Protein AF-A0A967SZ24-F1 (afdb_monomer_lite)

pLDDT: mean 85.15, std 14.51, range [48.31, 98.75]

Radius of gyration: 16.18 Å; chains: 1; bounding box: 29×24×42 Å

Structure (mmCIF, N/CA/C/O backbone):
data_AF-A0A967SZ24-F1
#
_entry.id   AF-A0A967SZ24-F1
#
loop_
_atom_site.group_PDB
_atom_site.id
_atom_site.type_symbol
_atom_site.label_atom_id
_atom_site.label_alt_id
_atom_site.label_comp_id
_atom_site.label_asym_id
_atom_site.label_entity_id
_atom_site.label_seq_id
_atom_site.pdbx_PDB_ins_code
_atom_site.Cartn_x
_atom_site.Cartn_y
_atom_site.Cartn_z
_atom_site.occupancy
_atom_site.B_iso_or_equiv
_atom_site.auth_seq_id
_atom_site.auth_comp_id
_atom_site.auth_asym_id
_atom_site.auth_atom_id
_atom_site.pdbx_PDB_model_num
ATOM 1 N N . GLU A 1 1 ? 3.840 12.439 -0.087 1.00 59.44 1 GLU A N 1
ATOM 2 C CA . GLU A 1 1 ? 4.090 11.990 1.298 1.00 59.44 1 GLU A CA 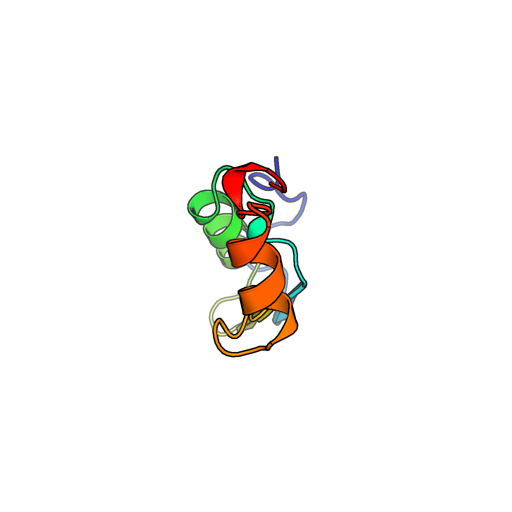1
ATOM 3 C C . GLU A 1 1 ? 2.863 11.252 1.834 1.00 59.44 1 GLU A C 1
ATOM 5 O O . GLU A 1 1 ? 2.012 11.844 2.480 1.00 59.44 1 GLU A O 1
ATOM 10 N N . PHE A 1 2 ? 2.719 9.958 1.538 1.00 70.12 2 PHE A N 1
ATOM 11 C CA . PHE A 1 2 ? 1.608 9.147 2.068 1.00 70.12 2 PHE A CA 1
ATOM 12 C C . PHE A 1 2 ? 1.898 8.605 3.478 1.00 70.12 2 PHE A C 1
ATOM 14 O O . PHE A 1 2 ? 1.273 7.651 3.925 1.00 70.12 2 PHE A O 1
ATOM 21 N N . ASN A 1 3 ? 2.850 9.232 4.170 1.00 74.00 3 ASN A N 1
ATOM 22 C CA . ASN A 1 3 ? 3.381 8.805 5.460 1.00 74.00 3 ASN A CA 1
ATOM 23 C C . ASN A 1 3 ? 2.518 9.286 6.639 1.00 74.00 3 ASN A C 1
ATOM 25 O O . ASN A 1 3 ? 2.873 9.038 7.785 1.00 74.00 3 ASN A O 1
ATOM 29 N N . ASN A 1 4 ? 1.429 10.017 6.371 1.00 87.12 4 ASN A N 1
ATOM 30 C CA . ASN A 1 4 ? 0.541 10.535 7.405 1.00 87.12 4 ASN A CA 1
ATOM 31 C C . ASN A 1 4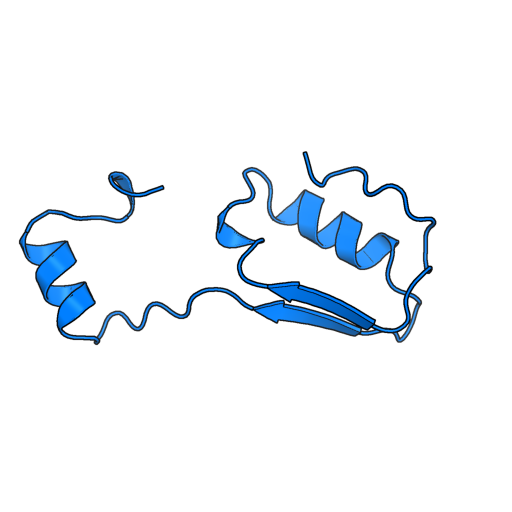 ? -0.871 10.749 6.845 1.00 87.12 4 ASN A C 1
ATOM 33 O O . ASN A 1 4 ? -1.315 11.871 6.589 1.00 87.12 4 ASN A O 1
ATOM 37 N N . LEU A 1 5 ? -1.571 9.647 6.573 1.00 92.12 5 LEU A N 1
ATOM 38 C CA . LEU A 1 5 ? -2.949 9.737 6.098 1.00 92.12 5 LEU A CA 1
ATOM 39 C C . LEU A 1 5 ? -3.836 10.356 7.197 1.00 92.12 5 LEU A C 1
ATOM 41 O O . LEU A 1 5 ? -3.685 9.985 8.365 1.00 92.12 5 LEU A O 1
ATOM 45 N N . PRO A 1 6 ? -4.794 11.246 6.860 1.00 95.25 6 PRO A N 1
ATOM 46 C CA . PRO A 1 6 ? -5.617 11.984 7.827 1.00 95.25 6 PRO A CA 1
ATOM 47 C C . PRO A 1 6 ? -6.730 11.117 8.445 1.00 95.25 6 PRO A C 1
ATOM 49 O O . PRO A 1 6 ? -7.865 11.552 8.635 1.00 95.25 6 PRO A O 1
ATOM 52 N N . TYR A 1 7 ? -6.408 9.864 8.749 1.00 96.44 7 TYR A N 1
ATOM 53 C CA . TYR A 1 7 ? -7.287 8.883 9.357 1.00 96.44 7 TYR A CA 1
ATOM 54 C C . TYR A 1 7 ? -6.698 8.433 10.686 1.00 96.44 7 TYR A C 1
ATOM 56 O O . TYR A 1 7 ? -5.481 8.369 10.865 1.00 96.44 7 TYR A O 1
ATOM 64 N N . ARG A 1 8 ? -7.579 8.102 11.627 1.00 96.94 8 ARG A N 1
ATOM 65 C CA . ARG A 1 8 ? -7.176 7.517 12.905 1.00 96.94 8 ARG A CA 1
ATOM 66 C C . ARG A 1 8 ? -6.705 6.082 12.695 1.00 96.94 8 ARG A C 1
ATOM 68 O O . ARG A 1 8 ? -7.056 5.436 11.704 1.00 96.94 8 ARG A O 1
ATOM 75 N N . ASP A 1 9 ? -5.965 5.576 13.663 1.00 97.81 9 ASP A N 1
ATOM 76 C CA . ASP A 1 9 ? -5.587 4.171 13.712 1.00 97.81 9 ASP A CA 1
ATOM 77 C C . ASP A 1 9 ? -6.841 3.287 13.715 1.00 97.81 9 ASP A C 1
ATOM 79 O O . ASP A 1 9 ? -7.864 3.651 14.301 1.00 97.81 9 ASP A O 1
ATOM 83 N N . SER A 1 10 ? -6.773 2.125 13.059 1.00 98.31 10 SER A N 1
ATOM 84 C CA . SER A 1 10 ? -7.867 1.145 13.025 1.00 98.31 10 SER A CA 1
ATOM 85 C C . SER A 1 10 ? -9.226 1.721 12.583 1.00 98.31 10 SER A C 1
ATOM 87 O O . SER A 1 10 ? -10.276 1.389 1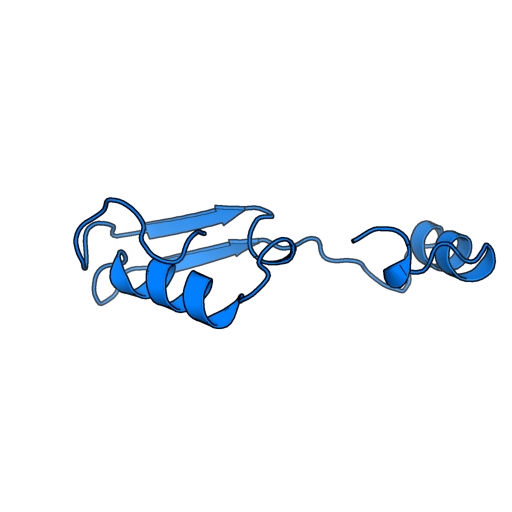3.135 1.00 98.31 10 SER A O 1
ATOM 89 N N . SER A 1 11 ? -9.228 2.586 11.568 1.00 98.38 11 SER A N 1
ATOM 90 C CA . SER A 1 11 ? -10.451 3.215 11.053 1.00 98.38 11 SER A CA 1
ATOM 91 C C . SER A 1 11 ? -11.235 2.320 10.090 1.00 98.38 11 SER A C 1
ATOM 93 O O . SER A 1 11 ? -12.461 2.414 10.033 1.00 98.38 11 SER A O 1
ATOM 95 N N . PHE A 1 12 ? -10.561 1.433 9.352 1.00 98.56 12 PHE A N 1
ATOM 96 C CA . PHE A 1 12 ? -11.164 0.700 8.236 1.00 98.56 12 PHE A CA 1
ATOM 97 C C . PHE A 1 12 ? -11.069 -0.818 8.399 1.00 98.56 12 PHE A C 1
ATOM 99 O O . PHE A 1 12 ? -10.040 -1.351 8.808 1.00 98.56 12 PHE A O 1
ATOM 106 N N . ASP A 1 13 ? -12.138 -1.530 8.040 1.00 98.69 13 ASP A N 1
ATOM 107 C CA . ASP A 1 13 ? -12.149 -2.999 7.969 1.00 98.69 13 ASP A CA 1
ATOM 108 C C . ASP A 1 13 ? -11.421 -3.516 6.715 1.00 98.69 13 ASP A C 1
ATOM 110 O O . ASP A 1 13 ? -10.825 -4.595 6.731 1.00 98.69 13 ASP A O 1
ATOM 114 N N . ILE A 1 14 ? -11.461 -2.743 5.623 1.00 98.44 14 ILE A N 1
ATOM 115 C CA . ILE A 1 14 ? -10.773 -3.030 4.361 1.00 98.44 14 ILE A CA 1
ATOM 116 C C . ILE A 1 14 ? -10.127 -1.745 3.838 1.00 98.44 14 ILE A C 1
ATOM 118 O O . ILE A 1 14 ? -10.788 -0.713 3.742 1.00 98.44 14 ILE A O 1
ATOM 122 N N . VAL A 1 15 ? -8.857 -1.834 3.448 1.00 98.25 15 VAL A N 1
ATOM 123 C CA . VAL A 1 15 ? -8.103 -0.779 2.761 1.00 98.25 15 VAL A CA 1
ATOM 124 C C . VAL A 1 15 ? -7.653 -1.304 1.406 1.00 98.25 15 VAL A C 1
ATOM 126 O O . VAL A 1 15 ? -7.143 -2.419 1.307 1.00 98.25 15 VAL A O 1
ATOM 129 N N . ILE A 1 16 ? -7.843 -0.508 0.355 1.00 97.75 16 ILE A N 1
ATOM 130 C CA . ILE A 1 16 ? -7.462 -0.871 -1.012 1.00 97.75 16 ILE A CA 1
ATOM 131 C C . ILE A 1 16 ? -6.526 0.206 -1.554 1.00 97.75 16 ILE A C 1
ATOM 133 O O . ILE A 1 16 ? -6.879 1.383 -1.568 1.00 97.75 16 ILE A O 1
ATOM 137 N N . SER A 1 17 ? -5.344 -0.205 -2.005 1.00 95.44 17 SER A N 1
ATOM 138 C CA . SER A 1 17 ? -4.392 0.640 -2.722 1.00 95.44 17 SER A CA 1
ATOM 139 C C . SER A 1 17 ? -4.236 0.107 -4.142 1.00 95.44 17 SER A C 1
ATOM 141 O O . SER A 1 17 ? -3.882 -1.057 -4.329 1.00 95.44 17 SER A O 1
ATOM 143 N N . ILE A 1 18 ? -4.552 0.941 -5.132 1.00 95.31 18 ILE A N 1
ATOM 144 C CA . ILE A 1 18 ? -4.558 0.559 -6.547 1.00 95.31 18 ILE A CA 1
ATOM 145 C C . ILE A 1 18 ? -3.477 1.354 -7.257 1.00 95.31 18 ILE A C 1
ATOM 147 O O . ILE A 1 18 ? -3.586 2.576 -7.316 1.00 95.31 18 ILE A O 1
ATOM 151 N N . ASP A 1 19 ? -2.456 0.666 -7.765 1.00 91.75 19 ASP A N 1
ATOM 152 C CA . ASP A 1 19 ? -1.395 1.241 -8.600 1.00 91.75 19 ASP A CA 1
ATOM 153 C C . ASP A 1 19 ? -0.748 2.491 -7.963 1.00 91.75 19 ASP A C 1
ATOM 155 O O . ASP A 1 19 ? -0.476 3.503 -8.604 1.00 91.75 19 ASP A O 1
ATOM 159 N N . CYS A 1 20 ? -0.589 2.461 -6.634 1.00 90.81 20 CYS A N 1
ATOM 160 C CA . CYS A 1 20 ? 0.044 3.538 -5.869 1.00 90.81 20 CYS A CA 1
ATOM 161 C C . CYS A 1 20 ? 1.424 3.130 -5.350 1.00 90.81 20 CYS A C 1
ATOM 163 O O . CYS A 1 20 ? 2.318 3.968 -5.275 1.00 90.81 20 CYS A O 1
ATOM 165 N N . LEU A 1 21 ? 1.590 1.865 -4.939 1.00 91.25 21 LEU A N 1
ATOM 166 C CA . LEU A 1 21 ? 2.769 1.400 -4.202 1.00 91.25 21 LEU A CA 1
ATOM 167 C C . LEU A 1 21 ? 4.062 1.576 -5.014 1.00 91.25 21 LEU A C 1
ATOM 169 O O . LEU A 1 21 ? 5.095 1.920 -4.452 1.00 91.25 21 LEU A O 1
ATOM 173 N N . GLU A 1 22 ? 3.998 1.367 -6.325 1.00 88.56 22 GLU A N 1
ATOM 174 C CA . GLU A 1 22 ? 5.109 1.500 -7.269 1.00 88.56 22 GLU A CA 1
ATOM 175 C C . GLU A 1 22 ? 5.589 2.941 -7.471 1.00 88.56 22 GLU A C 1
ATOM 177 O O . GLU A 1 22 ? 6.711 3.146 -7.918 1.00 88.56 22 GLU A O 1
ATOM 182 N N . HIS A 1 23 ? 4.763 3.927 -7.122 1.00 87.62 23 HIS A N 1
ATOM 183 C CA . HIS A 1 23 ? 5.104 5.345 -7.213 1.00 87.62 23 HIS A CA 1
ATOM 184 C C . HIS A 1 23 ? 5.629 5.905 -5.886 1.00 87.62 23 HIS A C 1
ATOM 186 O O . HIS A 1 23 ? 5.921 7.098 -5.788 1.00 87.62 23 HIS A O 1
ATOM 192 N N . MET A 1 24 ? 5.707 5.075 -4.840 1.00 88.94 24 MET A N 1
ATOM 193 C CA . MET A 1 24 ? 6.174 5.507 -3.529 1.00 88.94 24 MET A CA 1
ATOM 194 C C . MET A 1 24 ? 7.698 5.494 -3.471 1.00 88.94 24 MET A C 1
ATOM 196 O O . MET A 1 24 ? 8.327 4.467 -3.710 1.00 88.94 24 MET A O 1
ATOM 200 N N . GLU A 1 25 ? 8.279 6.621 -3.064 1.00 89.25 25 GLU A N 1
ATOM 201 C CA . GLU A 1 25 ? 9.713 6.735 -2.770 1.00 89.25 25 GLU A CA 1
ATOM 202 C C . GLU A 1 25 ? 10.122 5.852 -1.577 1.00 89.25 25 GLU A C 1
ATOM 204 O O . GLU A 1 25 ? 11.172 5.215 -1.601 1.00 89.25 25 GLU A O 1
ATOM 209 N N . ASP A 1 26 ? 9.247 5.748 -0.568 1.00 91.75 26 ASP A N 1
ATOM 210 C CA . ASP A 1 26 ? 9.387 4.829 0.566 1.00 91.75 26 ASP A CA 1
ATOM 211 C C . ASP A 1 26 ? 8.153 3.909 0.689 1.00 91.75 26 ASP A C 1
ATOM 213 O O . ASP A 1 26 ? 7.194 4.208 1.417 1.00 91.75 26 ASP A O 1
ATOM 2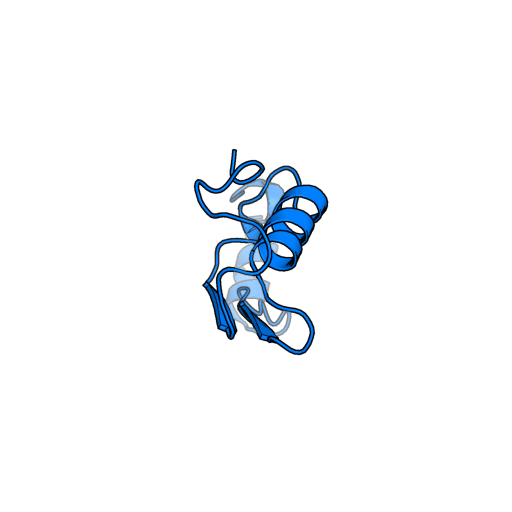17 N N . 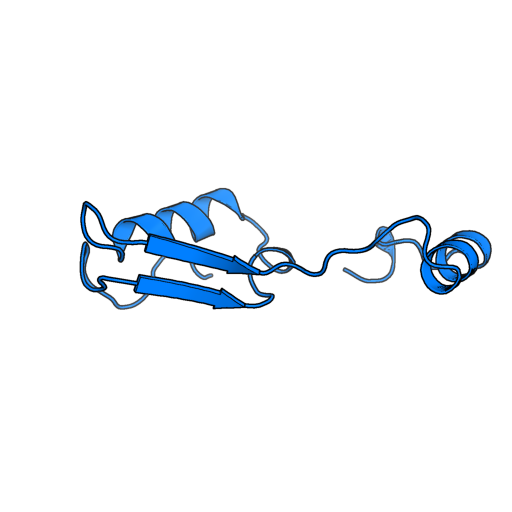PRO A 1 27 ? 8.156 2.759 -0.013 1.00 91.31 27 PRO A N 1
ATOM 218 C CA . PRO A 1 27 ? 7.070 1.784 0.043 1.00 91.31 27 PRO A CA 1
ATOM 219 C C . PRO A 1 27 ? 6.836 1.200 1.442 1.00 91.31 27 PRO A C 1
ATOM 221 O O . PRO A 1 27 ? 5.714 0.798 1.767 1.00 91.31 27 PRO A O 1
ATOM 224 N N . LEU A 1 28 ? 7.874 1.132 2.284 1.00 93.31 28 LEU A N 1
ATOM 225 C CA . LEU A 1 28 ? 7.757 0.578 3.632 1.00 93.31 28 LEU A CA 1
ATOM 226 C C . LEU A 1 28 ? 6.966 1.523 4.535 1.00 93.31 28 LEU A C 1
ATOM 228 O O . LEU A 1 28 ? 6.086 1.076 5.272 1.00 93.31 28 LEU A O 1
ATOM 232 N N . THR A 1 29 ? 7.251 2.822 4.480 1.00 94.31 29 THR A N 1
ATOM 233 C CA . THR A 1 29 ? 6.488 3.797 5.268 1.00 94.31 29 THR A CA 1
ATOM 234 C C . THR A 1 29 ? 5.045 3.898 4.779 1.00 94.31 29 THR A C 1
ATOM 236 O O . THR A 1 29 ? 4.128 3.890 5.599 1.00 94.31 29 THR A O 1
ATOM 239 N N . PHE A 1 30 ? 4.813 3.850 3.464 1.00 94.94 30 PHE A N 1
ATOM 240 C CA . PHE A 1 30 ? 3.453 3.802 2.924 1.00 94.94 30 PHE A CA 1
ATOM 241 C C . PHE A 1 30 ? 2.669 2.571 3.403 1.00 94.94 30 PHE A C 1
ATOM 243 O O . PHE A 1 30 ? 1.547 2.691 3.891 1.00 94.94 30 PHE A O 1
ATOM 250 N N . THR A 1 31 ? 3.259 1.375 3.325 1.00 95.25 31 THR A N 1
ATOM 251 C CA . THR A 1 31 ? 2.586 0.145 3.779 1.00 95.25 31 THR A CA 1
ATOM 252 C C . THR A 1 31 ? 2.344 0.117 5.289 1.00 95.25 31 THR A C 1
ATOM 254 O O . THR A 1 31 ? 1.313 -0.406 5.720 1.00 95.25 31 THR A O 1
ATOM 257 N N . LYS A 1 32 ? 3.220 0.730 6.099 1.00 96.44 32 LYS A N 1
ATOM 258 C CA . LYS A 1 32 ? 2.976 0.942 7.536 1.00 96.44 32 LYS A CA 1
ATOM 259 C C . LYS A 1 32 ? 1.768 1.839 7.787 1.00 96.44 32 LYS A C 1
ATOM 261 O O . LYS A 1 32 ? 0.969 1.520 8.662 1.00 96.44 32 LYS A O 1
ATOM 266 N N . GLU A 1 33 ? 1.593 2.901 7.006 1.00 97.25 33 GLU A N 1
ATOM 267 C CA . GLU A 1 33 ? 0.410 3.760 7.113 1.00 97.25 33 GLU A CA 1
ATOM 268 C C . GLU A 1 33 ? -0.875 3.029 6.722 1.00 97.25 33 GLU A C 1
ATOM 270 O O . GLU A 1 33 ? -1.866 3.120 7.446 1.00 97.25 33 GLU A O 1
ATOM 275 N N . LEU A 1 34 ? -0.858 2.230 5.645 1.00 97.31 34 LEU A N 1
ATOM 276 C CA . LEU A 1 34 ? -2.002 1.381 5.283 1.00 97.31 34 LEU A CA 1
ATOM 277 C C . LEU A 1 34 ? -2.346 0.391 6.405 1.00 97.31 34 LEU A C 1
ATOM 279 O O . LEU A 1 34 ? -3.522 0.174 6.702 1.00 97.31 34 LEU A O 1
ATOM 283 N N . HIS A 1 35 ? -1.332 -0.186 7.054 1.00 97.12 35 HIS A N 1
ATOM 284 C CA . HIS A 1 35 ? -1.525 -1.050 8.215 1.00 97.12 35 HIS A CA 1
ATOM 285 C C . HIS A 1 35 ? -2.128 -0.287 9.401 1.00 97.12 35 HIS A C 1
ATOM 287 O O . HIS A 1 35 ? -3.121 -0.748 9.956 1.00 97.12 35 HIS A O 1
ATOM 293 N N . ARG A 1 36 ? -1.589 0.891 9.748 1.00 97.94 36 ARG A N 1
ATOM 294 C CA . ARG A 1 36 ? -2.048 1.722 10.873 1.00 97.94 36 ARG A CA 1
ATOM 295 C C . ARG A 1 36 ? -3.539 2.031 10.786 1.00 97.94 36 ARG A C 1
ATOM 297 O O . ARG A 1 36 ? -4.257 1.897 11.774 1.00 97.94 36 ARG A O 1
ATOM 304 N N . ILE A 1 37 ? -4.024 2.423 9.610 1.00 97.88 37 ILE A N 1
ATOM 305 C CA . ILE A 1 37 ? -5.434 2.799 9.420 1.00 97.88 37 ILE A CA 1
ATOM 306 C C . ILE A 1 37 ? -6.373 1.584 9.299 1.00 97.88 37 ILE A C 1
ATOM 308 O O . ILE A 1 37 ? -7.593 1.755 9.347 1.00 97.88 37 ILE A O 1
ATOM 312 N N . THR A 1 38 ? -5.835 0.366 9.166 1.00 98.62 38 THR A N 1
ATOM 313 C CA . THR A 1 38 ? -6.609 -0.881 9.079 1.00 98.62 38 THR A CA 1
ATOM 314 C C . THR A 1 38 ? -6.827 -1.469 10.471 1.00 98.62 38 THR A C 1
ATOM 316 O O . THR A 1 38 ? -5.904 -1.561 11.275 1.00 98.62 38 THR A O 1
ATOM 319 N N . LYS A 1 39 ? -8.055 -1.889 10.777 1.00 98.75 39 LYS A N 1
ATOM 320 C CA . LYS A 1 39 ? -8.389 -2.553 12.046 1.00 98.75 39 LYS A CA 1
ATOM 321 C C . LYS A 1 39 ? -7.624 -3.867 12.210 1.00 98.75 39 LYS A C 1
ATOM 323 O O . LYS A 1 39 ? -7.335 -4.556 11.231 1.00 98.75 39 LYS A O 1
ATOM 328 N N . HIS A 1 40 ? -7.396 -4.290 13.452 1.00 97.44 40 HIS A N 1
ATOM 329 C CA . HIS A 1 40 ? -6.970 -5.665 13.730 1.00 97.44 40 HIS A CA 1
ATOM 330 C C . HIS A 1 40 ? -7.965 -6.673 13.130 1.00 97.44 40 HIS A C 1
ATOM 332 O O . HIS A 1 40 ? -9.171 -6.564 13.337 1.00 97.44 40 HIS A O 1
ATOM 338 N N . GLY A 1 41 ? -7.458 -7.641 12.361 1.00 97.25 41 GLY A N 1
ATOM 339 C CA . GLY A 1 41 ? -8.284 -8.592 11.604 1.00 97.25 41 GLY A CA 1
ATOM 340 C C . GLY A 1 41 ? -8.875 -8.040 10.297 1.00 97.25 41 GLY A C 1
ATOM 341 O O . GLY A 1 41 ? -9.477 -8.799 9.539 1.00 97.25 41 GLY A O 1
ATOM 342 N N . GLY A 1 42 ? -8.684 -6.749 10.010 1.00 98.06 42 GLY A N 1
ATOM 343 C CA . GLY A 1 42 ? -9.013 -6.128 8.731 1.00 98.06 42 GLY A CA 1
ATOM 344 C C . GLY A 1 42 ? -8.056 -6.546 7.612 1.00 98.06 42 GLY A C 1
ATOM 345 O O . GLY A 1 42 ? -7.047 -7.218 7.837 1.00 98.06 42 GLY A O 1
ATOM 346 N N . ARG A 1 43 ? -8.384 -6.163 6.376 1.00 98.44 43 ARG A N 1
ATOM 347 C CA . ARG A 1 43 ? -7.625 -6.560 5.180 1.00 98.44 43 ARG A CA 1
ATOM 348 C C . ARG A 1 43 ? -7.074 -5.362 4.426 1.00 98.44 43 ARG A C 1
ATOM 350 O O . ARG A 1 43 ? -7.797 -4.411 4.154 1.00 98.44 43 ARG A O 1
ATOM 357 N N . VAL A 1 44 ? -5.819 -5.474 4.004 1.00 98.12 44 VAL A N 1
ATOM 358 C CA . VAL A 1 44 ? -5.205 -4.567 3.033 1.00 98.12 44 VAL A CA 1
ATOM 359 C C . VAL A 1 44 ? -5.084 -5.306 1.705 1.00 98.12 44 VAL A C 1
ATOM 361 O O . VAL A 1 44 ? -4.525 -6.402 1.654 1.00 98.12 44 VAL A O 1
ATOM 364 N N . ILE A 1 45 ? -5.618 -4.720 0.637 1.00 97.88 45 ILE A N 1
ATOM 365 C CA . ILE A 1 45 ? -5.492 -5.216 -0.734 1.00 97.88 45 ILE A CA 1
ATOM 366 C C . ILE A 1 45 ? -4.645 -4.211 -1.503 1.00 97.88 45 ILE A C 1
ATOM 368 O O . ILE A 1 45 ? -4.971 -3.027 -1.543 1.00 97.88 45 ILE A O 1
ATOM 372 N N . ILE A 1 46 ? -3.563 -4.682 -2.116 1.00 95.88 46 ILE A N 1
ATOM 373 C CA . ILE A 1 46 ? -2.672 -3.845 -2.919 1.00 95.88 46 ILE A CA 1
ATOM 374 C C . ILE A 1 46 ? -2.606 -4.434 -4.321 1.00 95.88 46 ILE A C 1
ATOM 376 O O . ILE A 1 46 ? -2.294 -5.618 -4.475 1.00 95.88 46 ILE A O 1
ATOM 380 N N . THR A 1 47 ? -2.882 -3.619 -5.336 1.00 93.19 47 THR A N 1
ATOM 381 C CA . THR A 1 47 ? -2.568 -3.955 -6.726 1.00 93.19 47 THR A CA 1
ATOM 382 C C . THR A 1 47 ? -1.351 -3.167 -7.172 1.00 93.19 47 THR A C 1
ATOM 384 O O . THR A 1 47 ? -1.192 -2.000 -6.824 1.00 93.19 47 THR A O 1
ATOM 387 N N . VAL A 1 48 ? -0.491 -3.839 -7.930 1.00 90.19 48 VAL A N 1
ATOM 388 C CA . VAL A 1 48 ? 0.625 -3.226 -8.645 1.00 90.19 48 VAL A CA 1
ATOM 389 C C . VAL A 1 48 ? 0.628 -3.760 -10.075 1.00 90.19 48 VAL A C 1
ATOM 391 O O . VAL A 1 48 ? 0.214 -4.909 -10.303 1.00 90.19 48 VAL A O 1
ATOM 394 N N . PRO A 1 49 ? 1.136 -2.998 -11.052 1.00 84.12 49 PRO A N 1
ATOM 395 C CA . PRO A 1 49 ? 1.243 -3.441 -12.426 1.00 84.12 49 PRO A CA 1
ATOM 396 C C . PRO A 1 49 ? 2.162 -4.664 -12.522 1.00 84.12 49 PRO A C 1
ATOM 398 O O . PRO A 1 49 ? 3.391 -4.599 -12.422 1.00 84.12 49 PRO A O 1
ATOM 401 N N . GLY A 1 50 ? 1.549 -5.818 -12.784 1.00 71.12 50 GLY A N 1
ATOM 402 C CA . GLY A 1 50 ? 2.229 -7.072 -13.087 1.00 71.12 50 GLY A CA 1
ATOM 403 C C . GLY A 1 50 ? 2.874 -7.030 -14.472 1.00 71.12 50 GLY A C 1
ATOM 404 O O . GLY A 1 50 ? 2.313 -7.506 -15.463 1.00 71.12 50 GLY A O 1
ATOM 405 N N . GLY A 1 51 ? 4.075 -6.461 -14.564 1.00 62.34 51 GLY A N 1
ATOM 406 C CA . GLY A 1 51 ? 4.887 -6.505 -15.776 1.00 62.34 51 GLY A CA 1
ATOM 407 C C . GLY A 1 51 ? 5.408 -7.919 -16.039 1.00 62.34 51 GLY A C 1
ATOM 408 O O . GLY A 1 51 ? 6.527 -8.242 -15.650 1.00 62.34 51 GLY A O 1
ATOM 409 N N . GLN A 1 52 ? 4.630 -8.774 -16.711 1.00 59.12 52 GLN A N 1
ATOM 410 C CA . GLN A 1 52 ? 5.150 -10.051 -17.213 1.00 59.12 52 GLN A CA 1
ATOM 411 C C . GLN A 1 52 ? 6.314 -9.770 -18.171 1.00 59.12 52 GLN A C 1
ATOM 413 O O . GLN A 1 52 ? 6.112 -9.229 -19.261 1.00 59.12 52 GLN A O 1
ATOM 418 N N . LYS A 1 53 ? 7.539 -10.129 -17.769 1.00 60.78 53 LYS A N 1
ATOM 419 C CA . LYS A 1 53 ? 8.759 -9.930 -18.575 1.00 60.78 53 LYS A CA 1
ATOM 420 C C . LYS A 1 53 ? 8.686 -10.629 -19.939 1.00 60.78 53 LYS A C 1
ATOM 422 O O . LYS A 1 53 ? 9.350 -10.204 -20.873 1.00 60.78 53 LYS A O 1
ATOM 427 N N . THR A 1 54 ? 7.855 -11.663 -20.052 1.00 62.22 54 THR A N 1
ATOM 428 C CA . THR A 1 54 ? 7.637 -12.456 -21.267 1.00 62.22 54 THR A CA 1
ATOM 429 C C . THR A 1 54 ? 6.673 -11.820 -22.268 1.00 62.22 54 THR A C 1
ATOM 431 O O . THR A 1 54 ? 6.571 -12.304 -23.392 1.00 62.22 54 THR A O 1
ATOM 434 N N . LYS A 1 55 ? 5.966 -10.734 -21.919 1.00 72.69 55 LYS A N 1
ATOM 435 C CA . LYS A 1 55 ? 5.132 -10.024 -22.899 1.00 72.69 55 LYS A CA 1
ATOM 436 C C . LYS A 1 55 ? 6.022 -9.448 -23.998 1.00 72.69 55 LYS A C 1
ATOM 438 O O . LYS A 1 55 ? 6.949 -8.698 -23.704 1.00 72.69 55 LYS A O 1
ATOM 443 N N . VAL A 1 56 ? 5.677 -9.720 -25.259 1.00 75.75 56 VAL A N 1
ATOM 444 C CA . VAL A 1 56 ? 6.401 -9.231 -26.449 1.00 75.75 56 VAL A CA 1
ATOM 445 C C . VAL A 1 56 ? 6.644 -7.719 -26.387 1.00 75.75 56 VAL A C 1
ATOM 447 O O . VAL A 1 56 ? 7.745 -7.261 -26.667 1.00 75.75 56 VAL A O 1
ATOM 450 N N . ALA A 1 57 ? 5.669 -6.942 -25.908 1.00 74.38 57 ALA A N 1
ATOM 451 C CA . ALA A 1 57 ? 5.824 -5.500 -25.713 1.00 74.38 57 ALA A CA 1
ATOM 452 C C . ALA A 1 57 ? 6.945 -5.126 -24.720 1.00 74.38 57 ALA A C 1
ATOM 454 O O . ALA A 1 57 ? 7.659 -4.155 -24.948 1.00 74.38 57 ALA A O 1
ATOM 455 N N . ASN A 1 58 ? 7.132 -5.893 -23.639 1.00 70.50 58 ASN A N 1
ATOM 456 C CA . ASN A 1 58 ? 8.213 -5.664 -22.674 1.00 70.50 58 ASN A CA 1
ATOM 457 C C . ASN A 1 58 ? 9.577 -6.078 -23.244 1.00 70.50 58 ASN A C 1
ATOM 459 O O . ASN A 1 58 ? 10.576 -5.420 -22.964 1.00 70.50 58 ASN A O 1
ATOM 463 N N . ILE A 1 59 ? 9.616 -7.117 -24.083 1.00 75.94 59 ILE A N 1
ATOM 464 C CA . ILE A 1 59 ? 10.828 -7.528 -24.805 1.00 75.94 59 ILE A CA 1
ATOM 465 C C . ILE A 1 59 ? 11.256 -6.426 -25.781 1.00 75.94 59 ILE A C 1
ATOM 467 O O . ILE A 1 59 ? 12.396 -5.975 -25.720 1.00 75.94 59 ILE A O 1
ATOM 471 N N . ILE A 1 60 ? 10.330 -5.935 -26.615 1.00 81.50 60 ILE A N 1
ATOM 472 C CA . ILE A 1 60 ? 10.601 -4.860 -27.581 1.00 81.50 60 ILE A CA 1
ATOM 473 C C . ILE A 1 60 ? 11.073 -3.598 -26.856 1.00 81.50 60 ILE A C 1
ATOM 475 O O . ILE A 1 60 ? 12.102 -3.051 -27.236 1.00 81.50 60 ILE A O 1
ATOM 479 N N . LYS A 1 61 ? 10.384 -3.177 -25.783 1.00 76.31 61 LYS A N 1
ATOM 480 C CA . LYS A 1 61 ? 10.790 -2.020 -24.963 1.00 76.31 61 LYS A CA 1
ATOM 481 C C . LYS A 1 61 ? 12.237 -2.138 -24.478 1.00 76.31 61 LYS A C 1
ATOM 483 O O . LYS A 1 61 ? 13.014 -1.206 -24.663 1.00 76.31 61 LYS A O 1
ATOM 488 N N . ASN A 1 62 ? 12.623 -3.292 -23.934 1.00 73.44 62 ASN A N 1
ATOM 489 C CA . ASN A 1 62 ? 14.000 -3.520 -23.492 1.00 73.44 62 ASN A CA 1
ATOM 490 C C . ASN A 1 62 ? 14.999 -3.493 -24.662 1.00 73.44 62 ASN A C 1
ATOM 492 O O . ASN A 1 62 ? 16.064 -2.897 -24.532 1.00 73.44 62 ASN A O 1
ATOM 496 N N . MET A 1 63 ? 14.654 -4.085 -25.812 1.00 80.06 63 MET A N 1
ATOM 497 C CA . MET A 1 63 ? 15.521 -4.105 -26.999 1.00 80.06 63 MET A CA 1
ATOM 498 C C . MET A 1 63 ? 15.774 -2.713 -27.589 1.00 80.06 63 MET A C 1
ATOM 500 O O . MET A 1 63 ? 16.863 -2.464 -28.096 1.00 80.06 63 MET A O 1
ATOM 504 N N . VAL A 1 64 ? 14.803 -1.799 -27.506 1.00 86.25 64 VAL A N 1
ATOM 505 C CA . VAL A 1 64 ? 14.957 -0.411 -27.981 1.00 86.25 64 VAL A CA 1
ATOM 506 C C . VAL A 1 64 ? 15.493 0.542 -26.902 1.00 86.25 64 VAL A C 1
ATOM 508 O O . VAL A 1 64 ? 15.463 1.759 -27.074 1.00 86.25 64 VAL A O 1
ATOM 511 N N . GLY A 1 65 ? 15.979 0.013 -25.774 1.00 75.31 65 GLY A N 1
ATOM 512 C CA . GLY A 1 65 ? 16.564 0.814 -24.695 1.00 75.31 65 GLY A CA 1
ATOM 513 C C . GLY A 1 65 ? 15.548 1.639 -23.896 1.00 75.31 65 GLY A C 1
ATOM 514 O O . GLY A 1 65 ? 15.928 2.616 -23.247 1.00 75.31 65 GLY A O 1
ATOM 515 N N . MET A 1 66 ? 14.264 1.267 -23.932 1.00 68.38 66 MET A N 1
ATOM 516 C CA . MET A 1 66 ? 13.233 1.763 -23.015 1.00 68.38 66 MET A CA 1
ATOM 517 C C . MET A 1 66 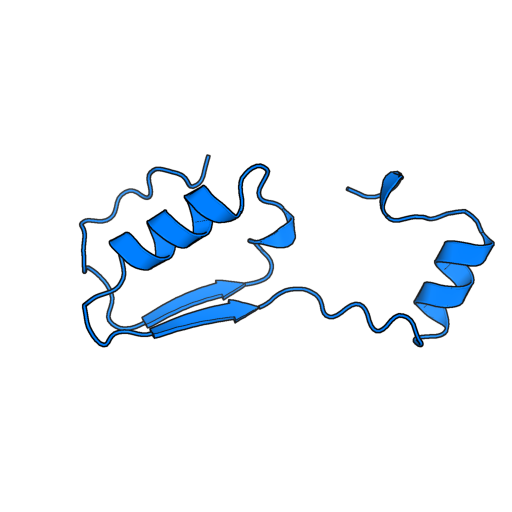? 13.246 0.904 -21.744 1.00 68.38 66 MET A C 1
ATOM 519 O O . MET A 1 66 ? 12.316 0.136 -21.486 1.00 68.38 66 MET A O 1
ATOM 523 N N . THR A 1 67 ? 14.336 0.992 -20.978 1.00 64.44 67 THR A N 1
ATOM 524 C CA . THR A 1 67 ? 14.426 0.358 -19.657 1.00 64.44 67 THR A CA 1
ATOM 525 C C . THR A 1 67 ? 13.597 1.141 -18.642 1.00 64.44 67 THR A C 1
ATOM 527 O O . THR A 1 67 ? 13.286 2.319 -18.845 1.00 64.44 67 THR A O 1
ATOM 530 N N . ARG A 1 68 ? 13.229 0.482 -17.537 1.00 56.78 68 ARG A N 1
ATOM 531 C CA . ARG A 1 68 ? 12.505 1.113 -16.420 1.00 56.78 68 ARG A CA 1
ATOM 532 C C . ARG A 1 68 ? 13.229 2.351 -15.873 1.00 56.78 68 ARG A C 1
ATOM 534 O O . ARG A 1 68 ? 12.581 3.261 -15.401 1.00 56.78 68 ARG A O 1
ATOM 541 N N . ASP A 1 69 ? 14.540 2.462 -16.058 1.00 61.03 69 ASP A N 1
ATOM 542 C CA . ASP A 1 69 ? 15.319 3.625 -15.607 1.00 61.03 69 ASP A CA 1
ATOM 543 C C . ASP A 1 69 ? 15.007 4.919 -16.394 1.00 61.03 69 ASP A C 1
ATOM 545 O O . ASP A 1 69 ? 15.343 6.011 -15.945 1.00 61.03 69 ASP A O 1
ATOM 549 N N . LYS A 1 70 ? 14.362 4.821 -17.570 1.00 55.12 70 LYS A N 1
ATOM 550 C CA . LYS A 1 70 ? 13.909 5.974 -18.379 1.00 55.12 70 LYS A CA 1
ATOM 551 C C . LYS A 1 70 ? 12.443 6.358 -18.168 1.00 55.12 70 LYS A C 1
ATOM 553 O O . LYS A 1 70 ? 12.030 7.424 -18.616 1.00 55.12 70 LYS A O 1
ATOM 558 N N . TYR A 1 71 ? 11.661 5.494 -17.534 1.00 50.00 71 TYR A N 1
ATOM 559 C CA . TYR A 1 71 ? 10.251 5.703 -17.221 1.00 50.00 71 TYR A CA 1
ATOM 560 C C . TYR A 1 71 ? 10.083 5.302 -15.763 1.00 50.00 71 TYR A C 1
ATOM 562 O O . TYR A 1 71 ? 9.931 4.109 -15.507 1.00 50.00 71 TYR A O 1
ATOM 570 N N . GLY A 1 72 ? 10.203 6.288 -14.867 1.00 48.31 72 GLY A N 1
ATOM 571 C CA . GLY A 1 72 ? 10.133 6.118 -13.411 1.00 48.31 72 GLY A CA 1
ATOM 572 C C . GLY A 1 72 ? 9.073 5.134 -12.935 1.00 48.31 72 GLY A C 1
ATOM 573 O O . GLY A 1 72 ? 7.985 5.076 -13.556 1.00 48.31 72 GLY A O 1
#

Foldseek 3Di:
DLLDDPAAFQQDLEAEAEQCLVVDPDSPSNVVSSNRNHHVNGDYHYDHDPPPCPPPVNVVCVVVVVDVVVPD

Secondary structure (DSSP, 8-state):
--SS-SS-TT-EEEEEEES-GGG-S-HHHHHHHHHHHEEEEEEEEEE-----TTSHHHHHHHHTT--GGG--

Sequence (72 aa):
EFNNLPYRDSSFDIVISIDCLEHMEDPLTFTKELHRITKHGGRVIITVPGGQKTKVANIIKNMVGMTRDKYG